Protein AF-A0A699UTJ8-F1 (afdb_monomer)

Nearest PDB structures (foldseek):
  5lal-assembly2_B  TM=8.453E-01  e=1.416E-01  Arabidopsis thaliana
  8xb5-assembly1_A  TM=4.596E-01  e=4.852E+00  Acinetobacter phage SH-Ab 15497

Structure (mmCIF, N/CA/C/O backbone):
data_AF-A0A699UTJ8-F1
#
_entry.id   AF-A0A699UTJ8-F1
#
loop_
_atom_site.group_PDB
_atom_site.id
_atom_site.type_symbol
_atom_site.label_atom_id
_atom_site.label_alt_id
_atom_site.label_comp_id
_atom_site.label_asym_id
_atom_site.label_entity_id
_atom_site.label_seq_id
_atom_site.pdbx_PDB_ins_code
_atom_site.Cartn_x
_atom_site.Cartn_y
_atom_site.Cartn_z
_atom_site.occupancy
_atom_site.B_iso_or_equiv
_atom_site.auth_seq_id
_atom_site.auth_comp_id
_atom_site.auth_asym_id
_atom_site.auth_atom_id
_atom_site.pdbx_PDB_model_num
ATOM 1 N N . LEU A 1 1 ? 1.063 -7.916 -12.894 1.00 93.50 1 LEU A N 1
ATOM 2 C CA . LEU A 1 1 ? 0.232 -7.044 -12.039 1.00 93.50 1 LEU A CA 1
ATOM 3 C C . LEU A 1 1 ? -0.457 -7.952 -11.047 1.00 93.50 1 LEU A C 1
ATOM 5 O O . LEU A 1 1 ? -1.067 -8.918 -11.488 1.00 93.50 1 LEU A O 1
ATOM 9 N N . THR A 1 2 ? -0.339 -7.648 -9.764 1.00 97.62 2 THR A N 1
ATOM 10 C CA . THR A 1 2 ? -1.035 -8.362 -8.694 1.00 97.62 2 THR A CA 1
ATOM 11 C C . THR A 1 2 ? -1.850 -7.350 -7.908 1.00 97.62 2 THR A C 1
ATOM 13 O O . THR A 1 2 ? -1.334 -6.283 -7.575 1.00 97.62 2 THR A O 1
ATOM 16 N N . VAL A 1 3 ? -3.116 -7.673 -7.655 1.00 98.50 3 VAL A N 1
ATOM 17 C CA . VAL A 1 3 ? -4.013 -6.899 -6.789 1.00 98.50 3 VAL A CA 1
ATOM 18 C C . VAL A 1 3 ? -3.944 -7.501 -5.391 1.00 98.50 3 VAL A C 1
ATOM 20 O O . VAL A 1 3 ? -3.878 -8.724 -5.270 1.00 98.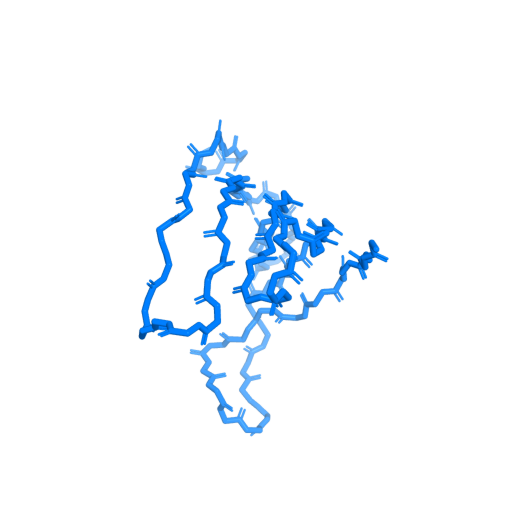50 3 VAL A O 1
ATOM 23 N N . ILE A 1 4 ? -3.938 -6.649 -4.369 1.00 98.31 4 ILE A N 1
ATOM 24 C CA . ILE A 1 4 ? -3.835 -7.047 -2.963 1.00 98.31 4 ILE A CA 1
ATOM 25 C C . ILE A 1 4 ? -5.045 -6.554 -2.162 1.00 98.31 4 ILE A C 1
ATOM 27 O O . ILE A 1 4 ? -5.562 -5.461 -2.412 1.00 98.31 4 ILE A O 1
ATOM 31 N N . ASP A 1 5 ? -5.469 -7.381 -1.210 1.00 98.06 5 ASP A N 1
ATOM 32 C CA . ASP A 1 5 ? -6.409 -7.077 -0.124 1.00 98.06 5 ASP A CA 1
ATOM 33 C C . ASP A 1 5 ? -5.904 -7.831 1.111 1.00 98.06 5 ASP A C 1
ATOM 35 O O . ASP A 1 5 ? -6.475 -8.835 1.537 1.00 98.06 5 ASP A O 1
ATOM 39 N N . ASP A 1 6 ? -4.752 -7.384 1.605 1.00 97.50 6 ASP A N 1
ATOM 40 C CA . ASP A 1 6 ? -3.960 -8.110 2.593 1.00 97.50 6 ASP A CA 1
ATOM 41 C C . ASP A 1 6 ? -4.265 -7.599 4.006 1.00 97.50 6 ASP A C 1
ATOM 43 O O . ASP A 1 6 ? -4.522 -6.411 4.220 1.00 97.50 6 ASP A O 1
ATOM 47 N N . GLU A 1 7 ? -4.232 -8.492 4.990 1.00 96.62 7 GLU A N 1
ATOM 48 C CA . GLU A 1 7 ? -4.416 -8.138 6.398 1.00 96.62 7 GLU A CA 1
ATOM 49 C C . GLU A 1 7 ? -3.187 -7.405 6.953 1.00 96.62 7 GLU A C 1
ATOM 51 O O . GLU A 1 7 ? -2.045 -7.769 6.675 1.00 96.62 7 GLU A O 1
ATOM 56 N N . LEU A 1 8 ? -3.425 -6.381 7.777 1.00 96.81 8 LEU A N 1
ATOM 57 C CA . LEU A 1 8 ? -2.391 -5.736 8.583 1.00 96.81 8 LEU A CA 1
ATOM 58 C C . LEU A 1 8 ? -2.518 -6.225 10.027 1.00 96.81 8 LEU A C 1
ATOM 60 O O . LEU A 1 8 ? -3.584 -6.076 10.628 1.00 96.81 8 LEU A O 1
ATOM 64 N N . THR A 1 9 ? -1.439 -6.761 10.590 1.00 97.06 9 THR A N 1
ATOM 65 C CA . THR A 1 9 ? -1.406 -7.359 11.934 1.00 97.06 9 THR A CA 1
ATOM 66 C C . THR A 1 9 ? -0.463 -6.613 12.885 1.00 97.06 9 THR A C 1
ATOM 68 O O . THR A 1 9 ? 0.427 -5.886 12.445 1.00 97.06 9 THR A O 1
ATOM 71 N N . GLU A 1 10 ? -0.642 -6.779 14.202 1.00 96.56 10 GLU A N 1
ATOM 72 C CA . GLU A 1 10 ? 0.226 -6.171 15.236 1.00 96.56 10 GLU A CA 1
ATOM 73 C C . GLU A 1 10 ? 1.685 -6.656 15.167 1.00 96.56 10 GLU A C 1
ATOM 75 O O . GLU A 1 10 ? 2.606 -5.962 15.597 1.00 96.56 10 GLU A O 1
ATOM 80 N N . GLY A 1 11 ? 1.903 -7.858 14.637 1.00 96.06 11 GLY A N 1
ATOM 81 C CA . GLY A 1 11 ? 3.201 -8.506 14.525 1.00 96.06 11 GLY A CA 1
ATOM 82 C C . GLY A 1 11 ? 3.207 -9.620 13.479 1.00 96.06 11 GLY A C 1
ATOM 83 O O . GLY A 1 11 ? 2.191 -9.933 12.863 1.00 96.06 11 GLY A O 1
ATOM 84 N N . HIS A 1 12 ? 4.382 -10.219 13.281 1.00 94.06 12 HIS A N 1
ATOM 85 C CA . HIS A 1 12 ? 4.633 -11.241 12.256 1.00 94.06 12 HIS A CA 1
ATOM 86 C C . HIS A 1 12 ? 4.239 -12.665 12.681 1.00 94.06 12 HIS A C 1
ATOM 88 O O . HIS A 1 12 ? 4.281 -13.586 11.868 1.00 94.06 12 HIS A O 1
ATOM 94 N N . GLU A 1 13 ? 3.895 -12.852 13.954 1.00 95.62 13 GLU A N 1
ATOM 95 C CA . GLU A 1 13 ? 3.558 -14.153 14.523 1.00 95.62 13 GLU A CA 1
ATOM 96 C C . GLU A 1 13 ? 2.172 -14.629 14.074 1.00 95.62 13 GLU A C 1
ATOM 98 O O . GLU A 1 13 ? 1.239 -13.839 13.895 1.00 95.62 13 GLU A O 1
ATOM 103 N N . LEU A 1 14 ? 2.011 -15.949 13.951 1.00 91.88 14 LEU A N 1
ATOM 104 C CA . LEU A 1 14 ? 0.711 -16.552 13.664 1.00 91.88 14 LEU A CA 1
ATOM 105 C C . LEU A 1 14 ? -0.294 -16.223 14.776 1.00 91.88 14 LEU A C 1
ATOM 107 O O . LEU A 1 14 ? -0.017 -16.415 15.959 1.00 91.88 14 LEU A O 1
ATOM 111 N N . GLY A 1 15 ? -1.484 -15.762 14.384 1.00 92.25 15 GLY A N 1
ATOM 112 C CA . GLY A 1 15 ? -2.543 -15.365 15.317 1.00 92.25 15 GLY A CA 1
ATOM 113 C C . GLY A 1 15 ? -2.383 -13.961 15.907 1.00 92.25 15 GLY A C 1
ATOM 114 O O . GLY A 1 15 ? -3.127 -13.614 16.822 1.00 92.25 15 GLY A O 1
ATOM 115 N N . SER A 1 16 ? -1.441 -13.155 15.403 1.00 96.69 16 SER A N 1
ATOM 116 C CA . SER A 1 16 ? -1.350 -11.734 15.742 1.00 96.69 16 SER A CA 1
ATOM 117 C C . SER A 1 16 ? -2.668 -10.997 15.459 1.00 96.69 16 SER A C 1
ATOM 119 O O . SER A 1 16 ? -3.379 -11.315 14.503 1.00 96.69 16 SER A O 1
ATOM 121 N N . GLY A 1 17 ? -3.002 -10.018 16.306 1.00 96.25 17 GLY A N 1
ATOM 122 C CA . GLY A 1 17 ? -4.237 -9.249 16.190 1.00 96.25 17 GLY A CA 1
ATOM 123 C C . GLY A 1 17 ? -4.326 -8.481 14.870 1.00 96.25 17 GLY A C 1
ATOM 124 O O . GLY A 1 17 ? -3.347 -7.884 14.423 1.00 96.25 17 GLY A O 1
ATOM 125 N N . LEU A 1 18 ? -5.512 -8.480 14.258 1.00 95.75 18 LEU A N 1
ATOM 126 C CA . LEU A 1 18 ? -5.817 -7.692 13.064 1.00 95.75 18 LEU A CA 1
ATOM 127 C C . LEU A 1 18 ? -5.963 -6.209 13.436 1.00 95.75 18 LEU A C 1
ATOM 129 O O . LEU A 1 18 ? -6.829 -5.854 14.233 1.00 95.75 18 LEU A O 1
ATOM 133 N N . ILE A 1 19 ? -5.177 -5.344 12.799 1.00 96.94 19 ILE A N 1
ATOM 134 C CA . ILE A 1 19 ? -5.204 -3.884 12.998 1.00 96.94 19 ILE A CA 1
ATOM 135 C C . ILE A 1 19 ? -5.603 -3.107 11.746 1.00 96.94 19 ILE A C 1
ATOM 137 O O . ILE A 1 19 ? -5.714 -1.882 11.794 1.00 96.94 19 ILE A O 1
ATOM 141 N N . GLY A 1 20 ? -5.810 -3.771 10.609 1.00 97.69 20 GLY A N 1
ATOM 142 C CA . GLY A 1 20 ? -6.145 -3.073 9.376 1.00 97.69 20 GLY A CA 1
ATOM 143 C C . GLY A 1 20 ? -6.090 -3.934 8.124 1.00 97.69 20 GLY A C 1
ATOM 144 O O . GLY A 1 20 ? -6.034 -5.160 8.192 1.00 97.69 20 GLY A O 1
ATOM 145 N N . LYS A 1 21 ? -6.096 -3.263 6.974 1.00 98.00 21 LYS A N 1
ATOM 146 C CA . LYS A 1 21 ? -5.917 -3.862 5.649 1.00 98.00 21 LYS A CA 1
ATOM 147 C C . LYS A 1 21 ? -5.008 -3.013 4.771 1.00 98.00 21 LYS A C 1
ATOM 149 O O . LYS A 1 21 ? -4.973 -1.795 4.929 1.00 98.00 21 LYS A O 1
ATOM 154 N N . ALA A 1 22 ? -4.335 -3.643 3.817 1.00 98.25 22 ALA A N 1
ATOM 155 C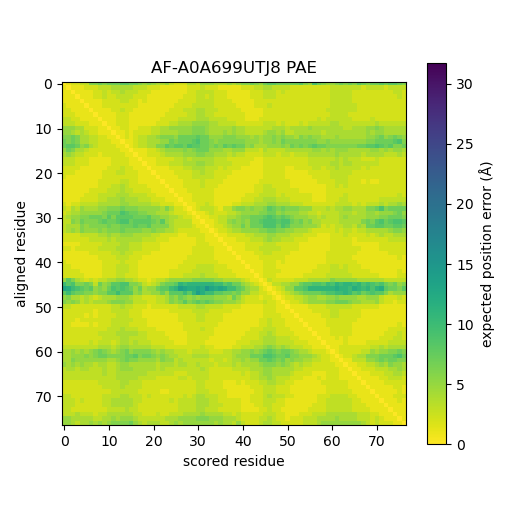 CA . ALA A 1 22 ? -3.636 -2.991 2.720 1.00 98.25 22 ALA A CA 1
ATOM 156 C C . ALA A 1 22 ? -4.308 -3.362 1.392 1.00 98.25 22 ALA A C 1
ATOM 158 O O . ALA A 1 22 ? -4.338 -4.528 1.002 1.00 98.25 22 ALA A O 1
ATOM 159 N N . GLN A 1 23 ? -4.845 -2.363 0.692 1.00 98.56 23 GLN A N 1
ATOM 160 C CA . GLN A 1 23 ? -5.571 -2.549 -0.563 1.00 98.56 23 GLN A CA 1
ATOM 161 C C . GLN A 1 23 ? -4.913 -1.771 -1.692 1.00 98.56 23 GLN A C 1
ATOM 163 O O . GLN A 1 23 ? -4.606 -0.587 -1.551 1.00 98.56 23 GLN A O 1
ATOM 168 N N . GLY A 1 24 ? -4.697 -2.422 -2.831 1.00 98.50 24 GLY A N 1
ATOM 169 C CA . GLY A 1 24 ? -4.046 -1.787 -3.972 1.00 98.50 24 GLY A CA 1
ATOM 170 C C . GLY A 1 24 ? -3.442 -2.791 -4.933 1.00 98.50 24 GLY A C 1
ATOM 171 O O . GLY A 1 24 ? -4.002 -3.861 -5.172 1.00 98.50 24 GLY A O 1
ATOM 172 N N . TYR A 1 25 ? -2.298 -2.441 -5.513 1.00 98.44 25 TYR A N 1
ATOM 173 C CA . TYR A 1 25 ? -1.621 -3.304 -6.467 1.00 98.44 25 TYR A CA 1
ATOM 174 C C . TYR A 1 25 ? -0.110 -3.086 -6.517 1.00 98.44 25 TYR A C 1
ATOM 176 O O . TYR A 1 25 ? 0.425 -2.044 -6.127 1.00 98.44 25 TYR A O 1
ATOM 184 N N . TYR A 1 26 ? 0.577 -4.070 -7.094 1.00 97.25 26 TYR A N 1
ATOM 185 C CA . TYR A 1 26 ? 1.971 -3.945 -7.494 1.00 97.25 26 TYR A CA 1
ATOM 186 C C . TYR A 1 26 ? 2.253 -4.584 -8.858 1.00 97.25 26 TYR A C 1
ATOM 188 O O . TYR A 1 26 ? 1.558 -5.491 -9.333 1.00 97.25 26 TYR A O 1
ATOM 196 N N . VAL A 1 27 ? 3.297 -4.091 -9.522 1.00 97.12 27 VAL A N 1
ATOM 197 C CA . VAL A 1 27 ? 3.726 -4.539 -10.852 1.00 97.12 27 VAL A CA 1
ATOM 198 C C . VAL A 1 27 ? 5.231 -4.748 -10.845 1.00 97.12 27 VAL A C 1
ATOM 200 O O . VAL A 1 27 ? 5.960 -3.821 -10.508 1.00 97.12 27 VAL A O 1
ATOM 203 N N . SER A 1 28 ? 5.700 -5.932 -11.254 1.00 95.62 28 SER A N 1
ATOM 204 C CA . SER A 1 28 ? 7.126 -6.140 -11.537 1.00 95.62 28 SER A CA 1
ATOM 205 C C . SER A 1 28 ? 7.568 -5.160 -12.624 1.00 95.62 28 SER A C 1
ATOM 207 O O . SER A 1 28 ? 7.010 -5.153 -13.720 1.00 95.62 28 SER A O 1
ATOM 209 N N . SER A 1 29 ? 8.509 -4.284 -12.282 1.00 93.12 29 SER A N 1
ATOM 210 C CA . SER A 1 29 ? 8.861 -3.095 -13.065 1.00 93.12 29 SER A CA 1
ATOM 211 C C . SER A 1 29 ? 10.351 -3.014 -13.397 1.00 93.12 29 SER A C 1
ATOM 213 O O . SER A 1 29 ? 10.845 -1.962 -13.799 1.00 93.12 29 SER A O 1
ATOM 215 N N . SER A 1 30 ? 11.072 -4.130 -13.272 1.00 94.25 30 SER A N 1
ATOM 216 C CA . SER A 1 30 ? 12.463 -4.255 -13.701 1.00 94.25 30 SER A CA 1
ATOM 217 C C . SER A 1 30 ? 12.687 -5.505 -14.548 1.00 94.25 30 SER A C 1
ATOM 219 O O . SER A 1 30 ? 12.042 -6.532 -14.354 1.00 94.25 30 SER A O 1
ATOM 221 N N . ILE A 1 31 ? 13.645 -5.421 -15.476 1.00 93.56 31 ILE A N 1
ATOM 222 C CA . ILE A 1 31 ? 14.040 -6.539 -16.352 1.00 93.56 31 ILE A CA 1
ATOM 223 C C . ILE A 1 31 ? 14.593 -7.715 -15.534 1.00 93.56 31 ILE A C 1
ATOM 225 O O . ILE A 1 31 ? 14.375 -8.870 -15.882 1.00 93.56 31 ILE A O 1
ATOM 229 N N . ASP A 1 32 ? 15.287 -7.425 -14.432 1.00 91.31 32 ASP A N 1
ATOM 230 C CA . ASP A 1 32 ? 15.849 -8.436 -13.534 1.00 91.31 32 ASP A CA 1
ATOM 231 C C . ASP A 1 32 ? 14.823 -9.038 -12.555 1.00 91.31 32 ASP A C 1
ATOM 233 O O . ASP A 1 32 ? 15.178 -9.910 -11.763 1.00 91.31 32 ASP A O 1
ATOM 237 N N . GLY A 1 33 ? 13.570 -8.568 -12.579 1.00 89.44 33 GLY A N 1
ATOM 238 C CA . GLY A 1 33 ? 12.485 -9.039 -11.717 1.00 89.44 33 GLY A CA 1
ATOM 239 C C . GLY A 1 33 ? 12.600 -8.646 -10.239 1.00 89.44 33 GLY A C 1
ATOM 240 O O . GLY A 1 33 ? 11.776 -9.079 -9.435 1.00 89.44 33 GLY A O 1
ATOM 241 N N . LYS A 1 34 ? 13.591 -7.832 -9.854 1.00 92.81 34 LYS A N 1
ATOM 242 C CA . LYS A 1 34 ? 13.881 -7.479 -8.450 1.00 92.81 34 LYS A CA 1
ATOM 243 C C . LYS A 1 34 ? 13.179 -6.217 -7.950 1.00 92.81 34 LYS A C 1
ATOM 245 O O . LYS A 1 34 ? 13.309 -5.881 -6.774 1.00 92.81 34 LYS A O 1
ATOM 250 N N . SER A 1 35 ? 12.468 -5.502 -8.819 1.00 96.62 35 SER A N 1
ATOM 251 C CA . SER A 1 35 ? 11.725 -4.293 -8.459 1.00 96.62 35 SER A CA 1
ATOM 252 C C . SER A 1 35 ? 10.243 -4.433 -8.762 1.00 96.62 35 SER A C 1
ATOM 254 O O . SER A 1 35 ? 9.844 -5.001 -9.782 1.00 96.62 35 SER A O 1
ATOM 256 N N . GLN A 1 36 ? 9.429 -3.876 -7.873 1.00 97.19 36 GLN A N 1
ATOM 257 C CA . GLN A 1 36 ? 7.987 -3.799 -8.017 1.00 97.19 36 GLN A CA 1
ATOM 258 C C . GLN A 1 36 ? 7.528 -2.366 -7.757 1.00 97.19 36 GLN A C 1
ATOM 260 O O . GLN A 1 36 ? 7.776 -1.811 -6.689 1.00 97.19 36 GLN A O 1
ATOM 265 N N . THR A 1 37 ? 6.848 -1.759 -8.725 1.00 97.88 37 THR A N 1
ATOM 266 C CA . THR A 1 37 ? 6.155 -0.486 -8.507 1.00 97.88 37 THR A CA 1
ATOM 267 C C . THR A 1 37 ? 4.857 -0.779 -7.772 1.00 97.88 37 THR A C 1
ATOM 269 O O . THR A 1 37 ? 4.072 -1.605 -8.239 1.00 97.88 37 THR A O 1
ATOM 272 N N . MET A 1 38 ? 4.640 -0.118 -6.638 1.00 98.31 38 MET A N 1
ATOM 273 C CA . MET A 1 38 ? 3.495 -0.330 -5.754 1.00 98.31 38 MET A CA 1
ATOM 274 C C . MET A 1 38 ? 2.668 0.946 -5.627 1.00 98.31 38 MET A C 1
ATOM 276 O O . MET A 1 38 ? 3.228 2.041 -5.533 1.00 98.31 38 MET A O 1
ATOM 280 N N . ALA A 1 39 ? 1.349 0.783 -5.576 1.00 98.56 39 ALA A N 1
ATOM 281 C CA . ALA A 1 39 ? 0.411 1.811 -5.150 1.00 98.56 39 ALA A CA 1
ATOM 282 C C . ALA A 1 39 ? -0.682 1.143 -4.311 1.00 98.56 39 ALA A C 1
ATOM 284 O O . ALA A 1 39 ? -1.383 0.254 -4.798 1.00 98.56 39 ALA A O 1
ATOM 285 N N . PHE A 1 40 ? -0.791 1.522 -3.041 1.00 98.75 40 PHE A N 1
ATOM 286 C CA . PHE A 1 40 ? -1.753 0.917 -2.122 1.00 98.75 40 PHE A CA 1
ATOM 287 C C . PHE A 1 40 ? -2.129 1.866 -0.991 1.00 98.75 40 PHE A C 1
ATOM 289 O O . PHE A 1 40 ? -1.389 2.790 -0.657 1.00 98.75 40 PHE A O 1
ATOM 296 N N . THR A 1 41 ? -3.275 1.602 -0.382 1.00 98.69 41 THR A N 1
ATOM 297 C CA . THR A 1 41 ? -3.782 2.310 0.785 1.00 98.69 41 THR A CA 1
ATOM 298 C C . THR A 1 41 ? -3.832 1.346 1.958 1.00 98.69 41 THR A C 1
ATOM 300 O O . THR A 1 41 ? -4.375 0.248 1.849 1.00 98.69 41 THR A O 1
ATOM 303 N N . VAL A 1 42 ? -3.256 1.761 3.083 1.00 98.38 42 VAL A N 1
ATOM 304 C CA . VAL A 1 42 ? -3.428 1.091 4.371 1.00 98.38 42 VAL A CA 1
ATOM 305 C C . VAL A 1 42 ? -4.616 1.721 5.078 1.00 98.38 42 VAL A C 1
ATOM 307 O O . VAL A 1 42 ? -4.660 2.937 5.245 1.00 98.38 42 VAL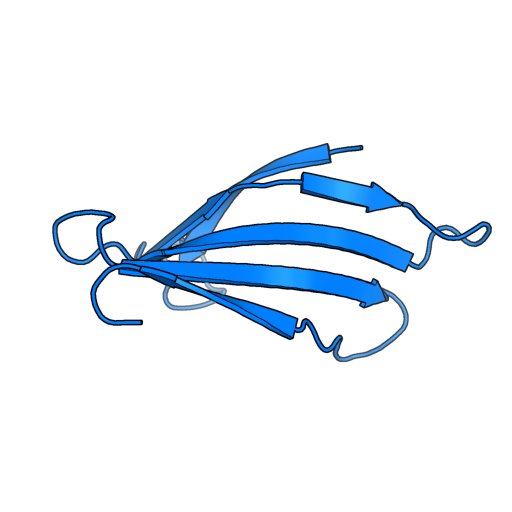 A O 1
ATOM 310 N N . MET A 1 43 ? -5.564 0.893 5.498 1.00 98.19 43 MET A N 1
ATOM 311 C CA . MET A 1 43 ? -6.763 1.271 6.238 1.00 98.19 43 MET A CA 1
ATOM 312 C C . MET A 1 43 ? -6.688 0.678 7.641 1.00 98.19 43 MET A C 1
ATOM 314 O O . MET A 1 43 ? -6.620 -0.543 7.792 1.00 98.19 43 MET A O 1
ATOM 318 N N . PHE A 1 44 ? -6.724 1.523 8.666 1.00 97.56 44 PHE A N 1
ATOM 319 C CA . PHE A 1 44 ? -6.609 1.090 10.057 1.00 97.56 44 PHE A CA 1
ATOM 320 C C . PHE A 1 4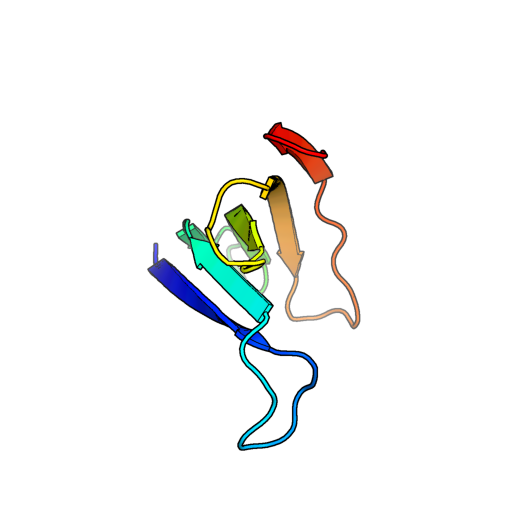4 ? -7.979 0.718 10.627 1.00 97.56 44 PHE A C 1
ATOM 322 O O . PHE A 1 44 ? -8.961 1.437 10.442 1.00 97.56 44 PHE A O 1
ATOM 329 N N . LEU A 1 45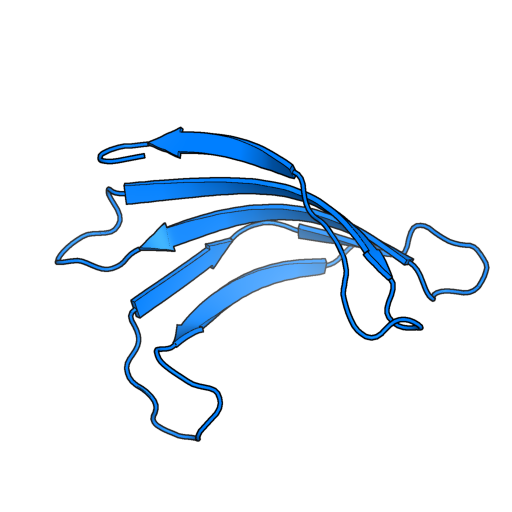 ? -8.044 -0.409 11.333 1.00 94.69 45 LEU A N 1
ATOM 330 C CA . LEU A 1 45 ? -9.248 -0.910 11.979 1.00 94.69 45 LEU A CA 1
ATOM 331 C C . LEU A 1 45 ? -9.299 -0.431 13.434 1.00 94.69 45 LEU A C 1
ATOM 333 O O . LEU A 1 45 ? -8.799 -1.089 14.340 1.00 94.69 45 LEU A O 1
ATOM 337 N N . HIS A 1 46 ? -9.971 0.696 13.665 1.00 85.69 46 HIS A N 1
ATOM 338 C CA . HIS A 1 46 ? -10.342 1.160 15.006 1.00 85.69 46 HIS A CA 1
ATOM 339 C C . HIS A 1 46 ? -11.866 1.290 15.092 1.00 85.69 46 HIS A C 1
ATOM 341 O O . HIS A 1 46 ? -12.437 2.372 14.977 1.00 85.69 46 HIS A O 1
ATOM 347 N N . GLY A 1 47 ? -12.549 0.146 15.193 1.00 85.50 47 GLY A N 1
ATOM 348 C CA . GLY A 1 47 ? -14.014 0.036 15.130 1.00 85.50 47 GLY A CA 1
ATOM 349 C C . GLY A 1 47 ? -14.601 0.187 13.718 1.00 85.50 47 GLY A C 1
ATOM 350 O O . GLY A 1 47 ? -15.590 -0.463 13.396 1.00 85.50 47 GLY A O 1
ATOM 351 N N . SER A 1 48 ? -13.973 0.989 12.855 1.00 88.31 48 SER A N 1
ATOM 352 C CA . SER A 1 48 ? -14.280 1.130 11.424 1.00 88.31 48 SER A CA 1
ATOM 353 C C . SER A 1 48 ? -13.019 1.511 10.636 1.00 88.31 48 SER A C 1
ATOM 355 O O . SER A 1 48 ? -12.050 1.985 11.227 1.00 88.31 48 SER A O 1
ATOM 357 N N . TYR A 1 49 ? -13.028 1.321 9.314 1.00 92.56 49 TYR A N 1
ATOM 358 C CA . TYR A 1 49 ? -11.911 1.662 8.421 1.00 92.56 49 TYR A CA 1
ATOM 359 C C . TYR A 1 49 ? -11.964 3.123 7.936 1.00 92.56 49 TYR A C 1
ATOM 361 O O . TYR A 1 49 ? -12.074 3.386 6.740 1.00 92.56 49 TYR A O 1
ATOM 369 N N . MET A 1 50 ? -11.958 4.080 8.864 1.00 94.38 50 MET A N 1
ATOM 370 C CA . MET A 1 50 ? -12.108 5.513 8.538 1.00 94.38 50 MET A CA 1
ATOM 371 C C . MET A 1 50 ? -10.763 6.227 8.361 1.00 94.38 50 MET A C 1
ATOM 373 O O . MET A 1 50 ? -10.655 7.187 7.593 1.00 94.38 50 MET A O 1
ATOM 377 N N . ASP A 1 51 ? -9.738 5.738 9.056 1.00 97.81 51 ASP A N 1
ATOM 378 C CA . ASP A 1 51 ? -8.392 6.293 9.021 1.00 97.81 51 ASP 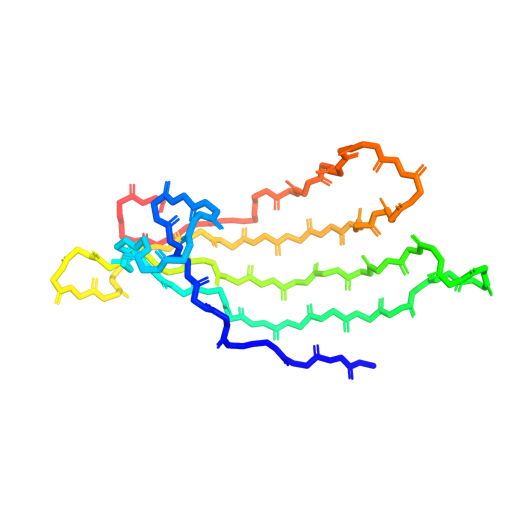A CA 1
ATOM 379 C C . ASP A 1 51 ? -7.539 5.526 8.011 1.00 97.81 51 ASP A C 1
ATOM 381 O O . ASP A 1 51 ? -7.446 4.294 8.072 1.00 97.81 51 ASP A O 1
ATOM 385 N N . SER A 1 52 ? -6.898 6.243 7.088 1.00 98.19 52 SER A N 1
ATOM 386 C CA . SER A 1 52 ? -6.060 5.608 6.072 1.00 98.19 52 SER A CA 1
ATOM 387 C C . SER A 1 52 ? -4.834 6.427 5.690 1.00 98.19 52 SER A C 1
ATOM 389 O O . SER A 1 52 ? -4.801 7.642 5.866 1.00 98.19 52 SER A O 1
ATOM 391 N N . LEU A 1 53 ? -3.830 5.742 5.147 1.00 98.62 53 LEU A N 1
ATOM 392 C CA . LEU A 1 53 ? -2.637 6.321 4.535 1.00 98.62 53 LEU A CA 1
ATOM 393 C C . LEU A 1 53 ? -2.421 5.677 3.168 1.00 98.62 53 LEU A C 1
ATOM 395 O O . LEU A 1 53 ? -2.458 4.455 3.038 1.00 98.62 53 LEU A O 1
ATOM 399 N N . SER A 1 54 ? -2.177 6.489 2.145 1.00 98.62 54 SER A N 1
ATOM 400 C CA . SER A 1 54 ? -1.895 6.019 0.787 1.00 98.62 54 SER A CA 1
ATOM 401 C C . SER A 1 54 ? -0.407 6.103 0.482 1.00 98.62 54 SER A C 1
ATOM 403 O O . SER A 1 54 ? 0.243 7.094 0.811 1.00 98.62 54 SER A O 1
ATOM 405 N N . PHE A 1 55 ? 0.124 5.081 -0.181 1.00 98.75 55 PHE A N 1
ATOM 406 C CA . PHE A 1 55 ? 1.544 4.916 -0.464 1.00 98.75 55 PHE A CA 1
ATOM 407 C C . PHE A 1 55 ? 1.791 4.703 -1.954 1.00 98.75 55 PHE A C 1
ATOM 409 O O . PHE A 1 55 ? 1.020 4.025 -2.637 1.00 98.75 55 PHE A O 1
ATOM 416 N N . MET A 1 56 ? 2.908 5.234 -2.450 1.00 98.56 56 MET A N 1
ATOM 417 C CA . MET A 1 56 ? 3.410 4.934 -3.789 1.00 98.56 56 MET A CA 1
ATOM 418 C C . MET A 1 56 ? 4.936 4.866 -3.788 1.00 98.56 56 MET A C 1
ATOM 420 O O . MET A 1 56 ? 5.616 5.680 -3.162 1.00 98.56 56 MET A O 1
ATOM 424 N N . GLY A 1 57 ? 5.499 3.904 -4.515 1.00 98.00 57 GLY A N 1
ATOM 425 C CA . GLY A 1 57 ? 6.947 3.807 -4.656 1.00 98.00 57 GLY A CA 1
ATOM 426 C C . GLY A 1 57 ? 7.413 2.524 -5.324 1.00 98.00 57 GLY A C 1
ATOM 427 O O . GLY A 1 57 ? 6.637 1.812 -5.959 1.00 98.00 57 GLY A O 1
ATOM 428 N N . VAL A 1 58 ? 8.710 2.247 -5.189 1.00 97.88 58 VAL A N 1
ATOM 429 C CA . VAL A 1 58 ? 9.351 1.055 -5.755 1.00 97.88 58 VAL A CA 1
ATOM 430 C C . VAL A 1 58 ? 9.889 0.193 -4.624 1.00 97.88 58 VAL A C 1
ATOM 432 O O . VAL A 1 58 ? 10.867 0.564 -3.970 1.00 97.88 58 VAL A O 1
ATOM 435 N N . HIS A 1 59 ? 9.278 -0.973 -4.440 1.00 97.19 59 HIS A N 1
ATOM 436 C CA . HIS A 1 59 ? 9.804 -2.026 -3.588 1.00 97.19 59 HIS A CA 1
ATOM 437 C C . HIS A 1 59 ? 10.916 -2.777 -4.323 1.00 97.19 59 HIS A C 1
ATOM 439 O O . HIS A 1 59 ? 10.756 -3.173 -5.477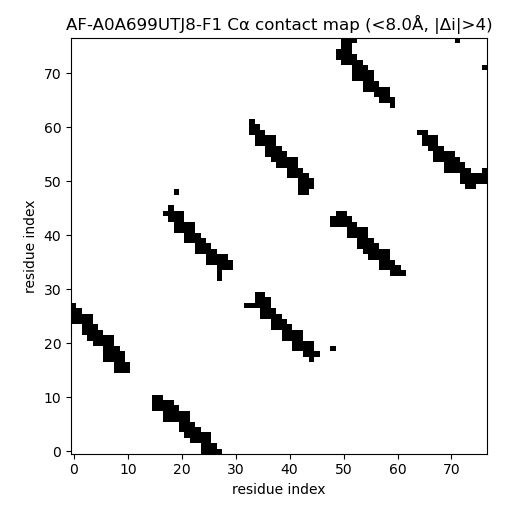 1.00 97.19 59 HIS A O 1
ATOM 445 N N . ARG A 1 60 ? 12.057 -2.953 -3.660 1.00 95.75 60 ARG A N 1
ATOM 446 C CA . ARG A 1 60 ? 13.232 -3.660 -4.173 1.00 95.75 60 ARG A CA 1
ATOM 447 C C . ARG A 1 60 ? 13.484 -4.871 -3.285 1.00 95.75 60 ARG A C 1
ATOM 449 O O . ARG A 1 60 ? 13.863 -4.710 -2.132 1.00 95.75 60 ARG A O 1
ATOM 456 N N . SER A 1 61 ? 13.321 -6.075 -3.825 1.00 91.25 61 SER A N 1
ATOM 457 C CA . SER A 1 61 ? 13.440 -7.317 -3.044 1.00 91.25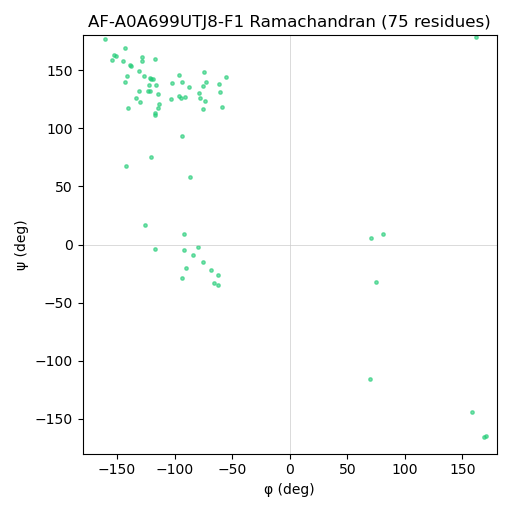 61 SER A CA 1
ATOM 458 C C . SER A 1 61 ? 14.886 -7.702 -2.707 1.00 91.25 61 SER A C 1
ATOM 460 O O . SER A 1 61 ? 15.120 -8.544 -1.848 1.00 91.25 61 SER A O 1
ATOM 462 N N . ALA A 1 62 ? 15.871 -7.092 -3.374 1.00 91.31 62 ALA A N 1
ATOM 463 C CA . ALA A 1 62 ? 17.296 -7.371 -3.179 1.00 91.31 62 ALA A CA 1
ATOM 464 C C . ALA A 1 62 ? 17.982 -6.475 -2.128 1.00 91.31 62 ALA A C 1
ATOM 466 O O . ALA A 1 62 ? 19.209 -6.476 -2.036 1.00 91.31 62 ALA A O 1
ATOM 467 N N . VAL A 1 63 ? 17.218 -5.687 -1.369 1.00 93.00 63 VAL A N 1
ATOM 468 C CA . VAL A 1 63 ? 17.717 -4.825 -0.287 1.00 93.00 63 VAL A CA 1
ATOM 469 C C . VAL A 1 63 ? 16.926 -5.088 0.991 1.00 93.00 63 VAL A C 1
ATOM 471 O O . VAL A 1 63 ? 15.802 -5.577 0.930 1.00 93.00 63 VAL A O 1
ATOM 474 N N . ALA A 1 64 ? 17.508 -4.758 2.146 1.00 95.50 64 ALA A N 1
ATOM 475 C CA . ALA A 1 64 ? 16.858 -4.977 3.440 1.00 95.50 64 ALA A CA 1
ATOM 476 C C . ALA A 1 64 ? 15.594 -4.119 3.626 1.00 95.50 64 ALA A C 1
ATOM 478 O O . ALA A 1 64 ? 14.642 -4.557 4.262 1.00 95.50 64 ALA A O 1
ATOM 479 N N . GLU A 1 65 ? 15.576 -2.910 3.057 1.00 95.94 65 GLU A N 1
ATOM 480 C CA . GLU A 1 65 ? 14.494 -1.943 3.242 1.00 95.94 65 GLU A CA 1
ATOM 481 C C . GLU A 1 65 ? 14.198 -1.187 1.943 1.00 95.94 65 GLU A C 1
ATOM 483 O O . GLU A 1 65 ? 15.096 -0.865 1.162 1.00 95.94 65 GLU A O 1
ATOM 488 N N . SER A 1 66 ? 12.922 -0.868 1.720 1.00 95.81 66 SER A N 1
ATOM 489 C CA . SER A 1 66 ? 12.464 -0.013 0.622 1.00 95.81 66 SER A CA 1
ATOM 490 C C . SER A 1 66 ? 11.708 1.186 1.177 1.00 95.81 66 SER A C 1
ATOM 492 O O . SER A 1 66 ? 10.876 1.039 2.064 1.00 95.81 66 SER A O 1
ATOM 494 N N . GLN A 1 67 ? 11.974 2.366 0.623 1.00 96.38 67 GLN A N 1
ATOM 495 C CA . GLN A 1 67 ? 11.288 3.600 0.996 1.00 96.38 67 GLN A CA 1
ATOM 496 C C . GLN A 1 67 ? 10.109 3.833 0.045 1.00 96.38 67 GLN A C 1
ATOM 498 O O . GLN A 1 67 ? 10.289 3.849 -1.176 1.00 96.38 67 GLN A O 1
ATOM 503 N N . LEU A 1 68 ? 8.913 4.010 0.604 1.00 97.56 68 LEU A N 1
ATOM 504 C CA . LEU A 1 68 ? 7.692 4.341 -0.130 1.00 97.56 68 LEU A CA 1
ATOM 505 C C . LEU A 1 68 ? 7.203 5.718 0.320 1.00 97.56 68 LEU A C 1
ATOM 507 O O . LEU A 1 68 ? 7.213 6.020 1.512 1.00 97.56 68 LEU A O 1
ATOM 511 N N . ALA A 1 69 ? 6.783 6.556 -0.624 1.00 98.62 69 ALA A N 1
ATOM 512 C CA . ALA A 1 69 ? 6.259 7.872 -0.296 1.00 98.62 69 ALA A CA 1
ATOM 513 C C . ALA A 1 69 ? 4.840 7.746 0.264 1.00 98.62 69 ALA A C 1
ATOM 515 O O . ALA A 1 69 ? 4.014 7.031 -0.306 1.00 98.62 69 ALA A O 1
ATOM 516 N N . VAL A 1 70 ? 4.553 8.483 1.338 1.00 98.50 70 VAL A N 1
ATOM 517 C CA . VAL A 1 70 ? 3.178 8.748 1.770 1.00 98.50 70 VAL A CA 1
ATOM 518 C C . VAL A 1 70 ? 2.595 9.795 0.827 1.00 98.50 70 VAL A C 1
ATOM 520 O O . VAL A 1 70 ? 3.090 10.917 0.748 1.00 98.50 70 VAL A O 1
ATOM 523 N N . MET A 1 71 ? 1.555 9.415 0.097 1.00 98.25 71 MET A N 1
ATOM 524 C CA . MET A 1 71 ? 0.892 10.257 -0.899 1.00 98.25 71 MET A CA 1
ATOM 525 C C . MET A 1 71 ? -0.253 11.084 -0.306 1.00 98.25 71 MET A C 1
ATOM 527 O O . MET A 1 71 ? -0.659 12.077 -0.904 1.00 98.25 71 MET A O 1
ATOM 531 N N . GLY A 1 72 ? -0.775 10.680 0.853 1.00 98.44 72 GLY A N 1
ATOM 532 C CA . GLY A 1 72 ? -1.854 11.360 1.568 1.00 98.44 72 GLY A CA 1
ATOM 533 C C . G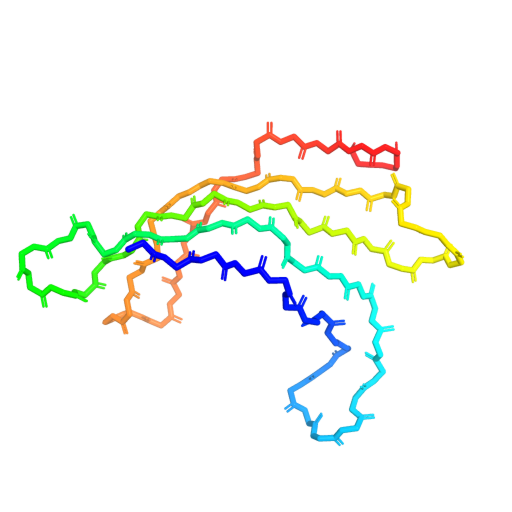LY A 1 72 ? -2.522 10.447 2.595 1.00 98.44 72 GLY A C 1
ATOM 534 O O . GLY A 1 72 ? -2.170 9.269 2.697 1.00 98.44 72 GLY A O 1
ATOM 535 N N . GLY A 1 73 ? -3.496 10.987 3.323 1.00 98.12 73 GLY A N 1
ATOM 536 C CA . GLY A 1 73 ? -4.274 10.265 4.323 1.00 98.12 73 GLY A CA 1
ATOM 537 C C . GLY A 1 73 ? -5.738 10.696 4.360 1.00 98.12 73 GLY A C 1
ATOM 538 O O . GLY A 1 73 ? -6.141 11.658 3.697 1.00 98.12 73 GLY A O 1
ATOM 539 N N . THR A 1 74 ? -6.543 9.922 5.085 1.00 97.56 74 THR A N 1
ATOM 540 C CA . THR A 1 74 ? -7.921 10.277 5.439 1.00 97.56 74 THR A CA 1
ATOM 541 C C . THR A 1 74 ? -8.152 10.133 6.936 1.00 97.56 74 THR A C 1
ATOM 543 O O . THR A 1 74 ? -7.459 9.379 7.626 1.00 97.56 74 THR A O 1
ATOM 546 N N . GLY A 1 75 ? -9.213 10.787 7.417 1.00 96.12 75 GLY A N 1
ATOM 547 C CA . GLY A 1 75 ? -9.631 10.708 8.811 1.00 96.12 75 GLY A CA 1
ATOM 548 C C . GLY A 1 75 ? -8.623 11.424 9.698 1.00 96.12 75 GLY A C 1
ATOM 549 O O . GLY A 1 75 ? -8.449 12.636 9.594 1.00 96.12 75 GLY A O 1
ATOM 550 N N . LYS A 1 76 ? -7.969 10.672 10.578 1.00 94.94 76 LYS A N 1
ATOM 551 C CA . LYS A 1 76 ? -6.921 11.179 11.465 1.00 94.94 76 LYS A CA 1
ATOM 552 C C . LYS A 1 76 ? -5.629 11.592 10.738 1.00 94.94 76 LYS A C 1
ATOM 554 O O . LYS A 1 76 ? -4.857 12.355 11.324 1.00 94.94 76 LYS A O 1
ATOM 559 N N . TYR A 1 77 ? -5.373 11.071 9.535 1.00 93.31 77 TYR A N 1
ATOM 560 C CA . TYR A 1 77 ? -4.102 11.217 8.810 1.00 93.31 77 TYR A CA 1
ATOM 561 C C . TYR A 1 77 ? -4.199 12.101 7.568 1.00 93.31 77 TYR A C 1
ATOM 563 O O . TYR A 1 77 ? -5.290 12.154 6.958 1.00 93.31 77 TYR A O 1
#

pLDDT: mean 95.99, std 2.95, range [85.5, 98.75]

Organism: Tanacetum cinerariifolium (NCBI:txid118510)

Mean predicted aligned error: 2.96 Å

Secondary structure (DSSP, 8-state):
-EEEEEEEESSSSTTPPEEEEEEEEEEE-STTS-EEEEEEEEEEEESEEEEEEEEEEEEETTSS---EEEEEEETT-

Sequence (77 aa):
LTVIDDELTEGHELGSGLIGKAQGYYVSSSIDGKSQTMAFTVMFLHGSYMDSLSFMGVHRSAVAESQLAVMGGTGKY

Radius of gyration: 13.63 Å; Cα contacts (8 Å, |Δi|>4): 177; chains: 1; bounding box: 32×28×32 Å

Foldseek 3Di:
DDWDFAFDFPDDDPPGDTFWTKGFDWDQDDPVSQKIWTWIKTFTDPVDRFKIWIWTDIHGNVDPDDDIDTPDIGDPD

Solvent-accessible surface area (backbone atoms only — not comparable to full-atom values): 4306 Å² total; per-residue (Å²): 117,48,78,46,82,41,81,33,51,80,50,93,55,89,88,43,54,79,43,30,35,37,39,39,37,37,28,75,71,42,95,85,63,46,29,28,42,34,42,36,34,40,31,36,52,74,99,47,74,60,34,30,42,29,36,39,39,54,45,40,76,88,49,99,73,60,74,61,44,79,76,49,50,33,74,91,71

InterPro domains:
  IPR004265 Dirigent protein [PF03018] (2-77)
  IPR004265 Dirigent protein [PTHR46215] (1-77)
  IPR044859 Allene oxide cyclase/Dirigent protein [G3DSA:2.40.480.10] (1-77)